Protein AF-A0A1Y1ISQ1-F1 (afdb_monomer)

InterPro domains:
  IPR002893 Zinc finger, MYND-type [PF01753] (73-110)
  IPR002893 Zinc finger, MYND-type [PS50865] (71-110)

Nearest PDB structures (foldseek):
  6paf-assembly1_A  TM=8.736E-01  e=1.515E-01  Homo sapiens
  3n71-assembly1_A  TM=8.409E-01  e=4.696E-01  Mus musculus
  6o9o-assembly1_A  TM=6.214E-01  e=2.075E-01  Homo sapiens
  2dan-assembly1_A  TM=6.230E-01  e=1.614E-01  Homo sapiens

Organism: Klebsormidium nitens (NCBI:txid105231)

Radius of gyration: 19.84 Å; Cα contacts (8 Å, |Δi|>4): 103; chains: 1; bounding box: 36×43×50 Å

Mean predicted aligned error: 16.32 Å

Sequence (120 aa):
MRAHNALSGLKPHKKKINAAPPIYDLGWYYIEARMQGKKAPIGLLRNIKEYKLKHTGDGDVVPVVCSWKLCTEGPETGEKKFGKCALCQIARYCSKEHQKLHWPSHKIHCQASRARTFDS

Solvent-accessible surface area (backbone atoms only — not comparable to full-atom values): 7646 Å² total; per-residue (Å²): 136,72,58,78,61,59,57,66,73,47,55,88,46,40,69,61,44,25,69,34,84,53,27,66,77,44,39,44,59,45,53,52,32,48,60,70,73,42,92,57,68,70,75,72,50,65,62,50,68,77,80,74,69,81,74,71,92,67,68,94,67,78,76,52,53,53,63,35,86,86,62,85,71,71,59,56,47,100,89,51,76,55,49,56,40,88,86,52,63,70,51,31,20,81,43,74,64,50,47,60,74,32,37,84,68,46,56,77,58,40,67,70,56,73,82,72,74,82,94,127

Secondary structure (DSSP, 8-state):
--THHHHHHHGGGHHHHHTSTTSTTTHHHHHHHHHTT----GGGG-----------SSSS-PPP--SSTT-------SSSPPEEPTTTS--EESSHHHHHHHHHHHHHHHGGGTT-S---

pLDDT: mean 75.04, std 18.08, range [40.62, 97.31]

Structure (mmCIF, N/CA/C/O backbone):
data_AF-A0A1Y1ISQ1-F1
#
_entry.id   AF-A0A1Y1ISQ1-F1
#
loop_
_atom_site.group_PDB
_atom_site.id
_atom_site.type_symbol
_atom_site.label_atom_id
_atom_site.label_alt_id
_atom_site.label_comp_id
_atom_site.label_asym_id
_atom_site.label_entity_id
_atom_site.label_seq_id
_atom_site.pdbx_PDB_ins_code
_atom_site.Cartn_x
_atom_site.Cartn_y
_atom_site.Cartn_z
_atom_site.occupancy
_atom_site.B_iso_or_equiv
_atom_site.auth_seq_id
_atom_site.auth_comp_id
_atom_site.auth_asym_id
_atom_site.auth_atom_id
_atom_site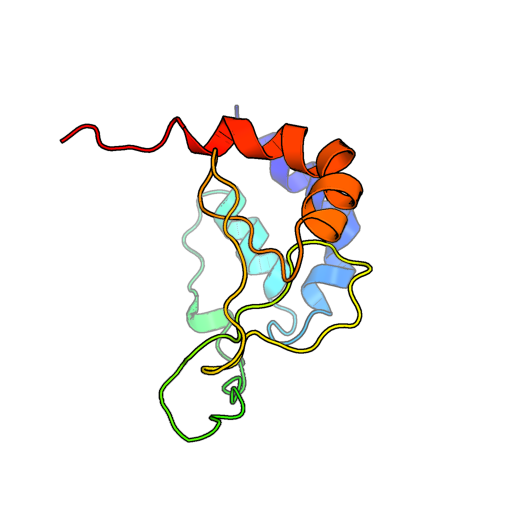.pdbx_PDB_model_num
ATOM 1 N N . MET A 1 1 ? 3.453 -6.158 26.060 1.00 42.50 1 MET A N 1
ATOM 2 C CA . MET A 1 1 ? 3.883 -4.738 26.043 1.00 42.50 1 MET A CA 1
ATOM 3 C C . MET A 1 1 ? 2.710 -3.861 26.460 1.00 42.50 1 MET A C 1
ATOM 5 O O . MET A 1 1 ? 1.634 -4.005 25.898 1.00 42.50 1 MET A O 1
ATOM 9 N N . ARG A 1 2 ? 2.883 -3.040 27.504 1.00 48.56 2 ARG A N 1
ATOM 10 C CA . ARG A 1 2 ? 1.815 -2.251 28.145 1.00 48.56 2 ARG A CA 1
ATOM 11 C C . ARG A 1 2 ? 1.441 -1.036 27.281 1.00 48.56 2 ARG A C 1
ATOM 13 O O . ARG A 1 2 ? 2.322 -0.282 26.878 1.00 48.56 2 ARG A O 1
ATOM 20 N N . ALA A 1 3 ? 0.142 -0.821 27.055 1.00 51.88 3 ALA A N 1
ATOM 21 C CA . ALA A 1 3 ? -0.431 0.282 26.267 1.00 51.88 3 ALA A CA 1
ATOM 22 C C . ALA A 1 3 ? 0.042 1.695 26.684 1.00 51.88 3 ALA A C 1
ATOM 24 O O . ALA A 1 3 ? -0.012 2.631 25.889 1.00 51.88 3 ALA A O 1
ATOM 25 N N . HIS A 1 4 ? 0.587 1.837 27.897 1.00 53.78 4 HIS A N 1
ATOM 26 C CA . HIS A 1 4 ? 1.122 3.087 28.441 1.00 53.78 4 HIS A CA 1
ATOM 27 C C . HIS A 1 4 ? 2.240 3.740 27.606 1.00 53.78 4 HIS A C 1
ATOM 29 O O . HIS A 1 4 ? 2.390 4.958 27.670 1.00 53.78 4 HIS A O 1
ATOM 35 N N . ASN A 1 5 ? 2.976 2.987 26.779 1.00 64.00 5 ASN A N 1
ATOM 36 C CA . ASN A 1 5 ? 4.055 3.558 25.957 1.00 64.00 5 ASN A CA 1
ATOM 37 C C . ASN A 1 5 ? 3.580 4.108 24.602 1.00 64.00 5 ASN A C 1
ATOM 39 O O . ASN A 1 5 ? 4.225 4.991 24.039 1.00 64.00 5 ASN A O 1
ATOM 43 N N . ALA A 1 6 ? 2.448 3.629 24.078 1.00 71.12 6 ALA A N 1
ATOM 44 C CA . ALA A 1 6 ? 1.984 4.007 22.743 1.00 71.12 6 ALA A CA 1
ATOM 45 C C . ALA A 1 6 ? 1.426 5.441 22.701 1.00 71.12 6 ALA A C 1
ATOM 47 O O . ALA A 1 6 ? 1.675 6.176 21.747 1.00 71.12 6 ALA A O 1
ATOM 48 N N . LEU A 1 7 ? 0.722 5.872 23.755 1.00 79.06 7 LEU A N 1
ATOM 49 C CA . LEU A 1 7 ? 0.140 7.217 23.818 1.00 79.06 7 LEU A CA 1
ATOM 50 C C . LEU A 1 7 ? 1.221 8.308 23.835 1.00 79.06 7 LEU A C 1
ATOM 52 O O . LEU A 1 7 ? 1.078 9.334 23.172 1.00 79.06 7 LEU A O 1
ATOM 56 N N . SER A 1 8 ? 2.320 8.070 24.554 1.00 80.56 8 SER A N 1
ATOM 57 C CA . SER A 1 8 ? 3.445 9.006 24.650 1.00 80.56 8 SER A CA 1
ATOM 58 C C . SER A 1 8 ? 4.101 9.272 23.295 1.00 80.56 8 SER A C 1
ATOM 60 O O . SER A 1 8 ? 4.413 10.421 22.998 1.00 80.56 8 SER A O 1
ATOM 62 N N . GLY A 1 9 ? 4.224 8.249 22.440 1.00 82.94 9 GLY A N 1
ATOM 63 C CA . GLY A 1 9 ? 4.753 8.407 21.080 1.00 82.94 9 GLY A CA 1
ATOM 64 C C . GLY A 1 9 ? 3.835 9.199 20.142 1.00 82.94 9 GLY A C 1
ATOM 65 O O . GLY A 1 9 ? 4.307 9.821 19.196 1.00 82.94 9 GLY A O 1
ATOM 66 N N . LEU A 1 10 ? 2.527 9.225 20.412 1.00 82.75 10 LEU A N 1
ATOM 67 C CA . LEU A 1 10 ? 1.541 9.896 19.559 1.00 82.75 10 LEU A CA 1
ATOM 68 C C . LEU A 1 10 ? 1.234 11.336 19.993 1.00 82.75 10 LEU A C 1
ATOM 70 O O . LEU A 1 10 ? 0.786 12.134 19.168 1.00 82.75 10 LEU A O 1
ATOM 74 N N . LYS A 1 11 ? 1.499 11.694 21.258 1.00 85.12 11 LYS A N 1
ATOM 75 C CA . LYS A 1 11 ? 1.233 13.035 21.818 1.00 85.12 11 LYS A CA 1
ATOM 76 C C . LYS A 1 11 ? 1.778 14.192 20.967 1.00 85.12 11 LYS A C 1
ATOM 78 O O . LYS A 1 11 ? 1.019 15.139 20.74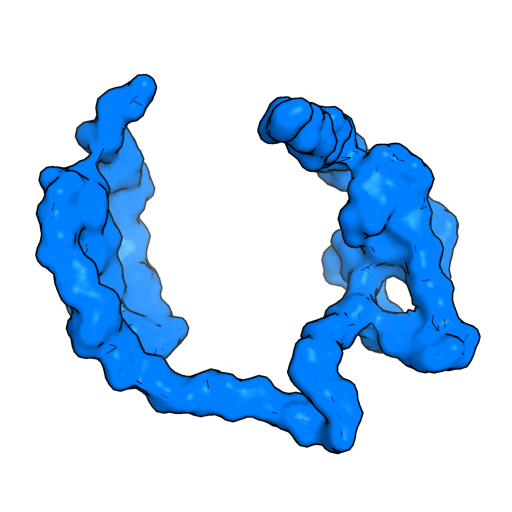4 1.00 85.12 11 LYS A O 1
ATOM 83 N N . PRO A 1 12 ? 3.010 14.138 20.421 1.00 92.06 12 PRO A N 1
ATOM 84 C CA . PRO A 1 12 ? 3.531 15.208 19.565 1.00 92.06 12 PRO A CA 1
ATOM 85 C C . PRO A 1 12 ? 2.700 15.460 18.294 1.00 92.06 12 PRO A C 1
ATOM 87 O O . PRO A 1 12 ? 2.740 16.550 17.726 1.00 92.06 12 PRO A O 1
ATOM 90 N N . HIS A 1 13 ? 1.909 14.479 17.847 1.00 84.19 13 HIS A N 1
ATOM 91 C CA . HIS A 1 13 ? 1.109 14.550 16.623 1.00 84.19 13 HIS A CA 1
ATOM 92 C C . HIS A 1 13 ? -0.345 14.978 16.851 1.00 84.19 13 HIS A C 1
ATOM 94 O O . HIS A 1 13 ? -1.096 15.086 15.880 1.00 84.19 13 HIS A O 1
ATOM 100 N N . LYS A 1 14 ? -0.742 15.292 18.094 1.00 83.19 14 LYS A N 1
ATOM 101 C CA . LYS A 1 14 ? -2.114 15.685 18.465 1.00 83.19 14 LYS A CA 1
ATOM 102 C C . LYS A 1 14 ? -2.727 16.728 17.525 1.00 83.19 14 LYS A C 1
ATOM 104 O O . LYS A 1 14 ? -3.847 16.547 17.060 1.00 83.19 14 LYS A O 1
ATOM 109 N N . LYS A 1 15 ? -1.986 17.797 17.206 1.00 81.38 15 LYS A N 1
ATOM 110 C CA . LYS A 1 15 ? -2.470 18.868 16.315 1.00 81.38 15 LYS A CA 1
ATOM 111 C C . LYS A 1 15 ? -2.781 18.355 14.905 1.00 81.38 15 LYS A C 1
ATOM 113 O O . LYS A 1 15 ? -3.807 18.713 14.349 1.00 81.38 15 LYS A O 1
ATOM 118 N N . LYS A 1 16 ? -1.927 17.486 14.351 1.00 80.44 16 LYS A N 1
ATOM 119 C CA . LYS A 1 16 ? -2.126 16.892 13.017 1.00 80.44 16 LYS A CA 1
ATOM 120 C C . LYS A 1 16 ? -3.307 15.924 13.002 1.00 80.44 16 LYS A C 1
ATOM 122 O O . LYS A 1 16 ? -4.056 15.903 12.039 1.00 80.44 16 LYS A O 1
ATOM 127 N N . ILE A 1 17 ? -3.475 15.159 14.080 1.00 79.38 17 ILE A N 1
ATOM 128 C CA . ILE A 1 17 ? -4.589 14.221 14.258 1.00 79.38 17 ILE A CA 1
ATOM 129 C C . ILE A 1 17 ? -5.925 14.970 14.309 1.00 79.38 17 ILE A C 1
ATOM 131 O O . ILE A 1 17 ? -6.866 14.565 13.641 1.00 79.38 17 ILE A O 1
ATOM 135 N N . ASN A 1 18 ? -6.000 16.070 15.060 1.00 75.44 18 ASN A N 1
ATOM 136 C CA . ASN A 1 18 ? -7.221 16.877 15.151 1.00 75.44 18 ASN A CA 1
ATOM 137 C C . ASN A 1 18 ? -7.519 17.674 13.873 1.00 75.44 18 ASN A C 1
ATOM 139 O O . ASN A 1 18 ? -8.673 17.983 13.606 1.00 75.44 18 ASN A O 1
ATOM 143 N N . ALA A 1 19 ? -6.490 18.008 13.092 1.00 71.75 19 ALA A N 1
ATOM 144 C CA . ALA A 1 19 ? -6.634 18.730 11.831 1.00 71.75 19 ALA A CA 1
ATOM 145 C C . ALA A 1 19 ? -6.952 17.818 10.631 1.00 71.75 19 ALA A C 1
ATOM 147 O O . ALA A 1 19 ? -7.151 18.331 9.532 1.00 71.75 19 ALA A O 1
ATOM 148 N N . ALA A 1 20 ? -6.959 16.490 10.801 1.00 63.75 20 ALA A N 1
ATOM 149 C CA . ALA A 1 20 ? -7.187 15.544 9.715 1.00 63.75 20 ALA A CA 1
ATOM 150 C C . ALA A 1 20 ? -8.692 15.401 9.412 1.00 63.75 20 ALA A C 1
ATOM 152 O O . ALA A 1 20 ? -9.440 14.881 10.245 1.00 63.75 20 ALA A O 1
ATOM 153 N N . PRO A 1 21 ? -9.162 15.775 8.209 1.00 59.81 21 PRO A N 1
ATOM 154 C CA . PRO A 1 21 ? -10.495 15.391 7.766 1.00 59.81 21 PRO A CA 1
ATOM 155 C C . PRO A 1 21 ? -10.580 13.859 7.663 1.00 59.81 21 PRO A C 1
ATOM 157 O O . PRO A 1 21 ? -9.587 13.223 7.298 1.00 59.81 21 PRO A O 1
ATOM 160 N N . PRO A 1 22 ? -11.738 13.234 7.927 1.00 55.78 22 PRO A N 1
ATOM 161 C CA . PRO A 1 22 ? -13.029 13.821 8.309 1.00 55.78 22 PRO A CA 1
ATOM 162 C C . PRO A 1 22 ? -13.249 13.960 9.830 1.00 55.78 22 PRO A C 1
ATOM 164 O O . PRO A 1 22 ? -14.362 14.231 10.279 1.00 55.78 22 PRO A O 1
ATOM 167 N N . ILE A 1 23 ? -12.221 13.723 10.644 1.00 56.50 23 ILE A N 1
ATOM 168 C CA . ILE A 1 23 ? -12.361 13.659 12.097 1.00 56.50 23 ILE A CA 1
ATOM 169 C C . ILE A 1 23 ? -12.064 15.042 12.682 1.00 56.50 23 ILE A C 1
ATOM 171 O O . ILE A 1 23 ? -10.971 15.309 13.174 1.00 56.50 23 ILE A O 1
ATOM 175 N N . TYR A 1 24 ? -13.045 15.938 12.610 1.00 58.62 24 TYR A N 1
ATOM 176 C CA . TYR A 1 24 ? -12.923 17.263 13.215 1.00 58.62 24 TYR A CA 1
ATOM 177 C C . TYR A 1 24 ? -12.838 17.154 14.744 1.00 58.62 24 TYR A C 1
ATOM 179 O O . TYR A 1 24 ? -13.656 16.463 15.352 1.00 58.62 24 TYR A O 1
ATOM 187 N N . ASP A 1 25 ? -11.829 17.813 15.329 1.00 59.75 25 ASP A N 1
ATOM 188 C CA . ASP A 1 25 ? -11.571 18.131 16.751 1.00 59.75 25 ASP A CA 1
ATOM 189 C C . ASP A 1 25 ? -11.589 16.998 17.803 1.00 59.75 25 ASP A C 1
ATOM 191 O O . ASP A 1 25 ? -11.034 17.155 18.895 1.00 59.75 25 ASP A O 1
ATOM 195 N N . LEU A 1 26 ? -12.133 15.822 17.484 1.00 66.25 26 LEU A N 1
ATOM 196 C CA . LEU A 1 26 ? -12.366 14.699 18.401 1.00 66.25 26 LEU A CA 1
ATOM 197 C C . LEU A 1 26 ? -11.454 13.492 18.131 1.00 66.25 26 LEU A C 1
ATOM 199 O O . LEU A 1 26 ? -11.513 12.492 18.851 1.00 66.25 26 LEU A O 1
ATOM 203 N N . GLY A 1 27 ? -10.576 13.578 17.127 1.00 75.69 27 GLY A N 1
ATOM 204 C CA . GLY A 1 27 ? -9.692 12.477 16.733 1.00 75.69 27 GLY A CA 1
ATOM 205 C C . GLY A 1 27 ? -8.709 12.087 17.826 1.00 75.69 27 GLY A C 1
ATOM 206 O O . GLY A 1 27 ? -8.567 10.903 18.142 1.00 75.69 27 GLY A O 1
ATOM 207 N N . TRP A 1 28 ? -8.089 13.075 18.476 1.00 81.75 28 TRP A N 1
ATOM 208 C CA . TRP A 1 28 ? -7.212 12.810 19.612 1.00 81.75 28 TRP A CA 1
ATOM 209 C C . TRP A 1 28 ? -7.968 12.212 20.804 1.00 81.75 28 TRP A C 1
ATOM 211 O O . TRP A 1 28 ? -7.490 11.249 21.399 1.00 81.75 28 TRP A O 1
ATOM 221 N N . TYR A 1 29 ? -9.158 12.736 21.117 1.00 81.75 29 TYR A N 1
ATOM 222 C CA . TYR A 1 29 ? -9.987 12.247 22.223 1.00 81.75 29 TYR A CA 1
ATOM 223 C C . TYR A 1 29 ? -10.336 10.760 22.059 1.00 81.75 29 TYR A C 1
ATOM 225 O O . TYR A 1 29 ? -10.190 9.976 22.998 1.00 81.75 29 TYR A O 1
ATOM 233 N N . TYR A 1 30 ? -10.729 10.352 20.848 1.00 79.56 30 TYR A N 1
ATOM 234 C CA . TYR A 1 30 ? -11.025 8.954 20.540 1.00 79.56 30 TYR A CA 1
ATOM 235 C C . TYR A 1 30 ? -9.803 8.040 20.736 1.00 79.56 30 TYR A C 1
ATOM 237 O O . TYR A 1 30 ? -9.903 7.001 21.397 1.00 79.56 30 TYR A O 1
ATOM 245 N N . ILE A 1 31 ? -8.642 8.430 20.196 1.00 80.38 31 ILE A N 1
ATOM 246 C CA . ILE A 1 31 ? -7.394 7.657 20.313 1.00 80.38 31 ILE A CA 1
ATOM 247 C C . ILE A 1 31 ? -6.971 7.537 21.779 1.00 80.38 31 ILE A C 1
ATOM 249 O O . ILE A 1 31 ? -6.640 6.446 22.243 1.00 80.38 31 ILE A O 1
ATOM 253 N N . GLU A 1 32 ? -7.015 8.640 22.522 1.00 83.69 32 GLU A N 1
ATOM 254 C CA . GLU A 1 32 ? -6.647 8.685 23.934 1.00 83.69 32 GLU A CA 1
ATOM 255 C C . GLU A 1 32 ? -7.545 7.783 24.791 1.00 83.69 32 GLU A C 1
ATOM 257 O O . GLU A 1 32 ? -7.038 6.955 25.551 1.00 83.69 32 GLU A O 1
ATOM 262 N N . ALA A 1 33 ? -8.866 7.862 24.618 1.00 82.44 33 ALA A N 1
ATOM 263 C CA . ALA A 1 33 ? -9.811 7.009 25.330 1.00 82.44 33 ALA A CA 1
ATOM 264 C C . ALA A 1 33 ? -9.588 5.515 25.027 1.00 82.44 33 ALA A C 1
ATOM 266 O O . ALA A 1 33 ? -9.546 4.702 25.953 1.00 82.44 33 ALA A O 1
ATOM 267 N N . ARG A 1 34 ? -9.357 5.146 23.758 1.00 79.88 34 ARG A N 1
ATOM 268 C CA . ARG A 1 34 ? -9.067 3.756 23.357 1.00 79.88 34 ARG A CA 1
ATOM 269 C C . ARG A 1 34 ? -7.762 3.233 23.954 1.00 79.88 34 ARG A C 1
ATOM 271 O O . ARG A 1 34 ? -7.735 2.101 24.434 1.00 79.88 34 ARG A O 1
ATOM 278 N N . MET A 1 35 ? -6.706 4.046 23.970 1.00 81.75 35 MET A N 1
ATOM 279 C CA . MET A 1 35 ? -5.412 3.674 24.563 1.00 81.75 35 MET A CA 1
ATOM 280 C C . MET A 1 35 ? -5.486 3.519 26.089 1.00 81.75 35 MET A C 1
ATOM 282 O O . MET A 1 35 ? -4.708 2.766 26.669 1.00 81.75 35 MET A O 1
ATOM 286 N N . GLN A 1 36 ? -6.446 4.186 26.731 1.00 82.56 36 GLN A N 1
ATOM 287 C CA . GLN A 1 36 ? -6.750 4.046 28.159 1.00 82.56 36 GLN A CA 1
ATOM 288 C C . GLN A 1 36 ? -7.755 2.916 28.455 1.00 82.56 36 GLN A C 1
ATOM 290 O O . GLN A 1 36 ? -8.215 2.791 29.588 1.00 82.56 36 GLN A O 1
ATOM 295 N N . GLY A 1 37 ? -8.137 2.114 27.454 1.00 79.50 37 GLY A N 1
ATOM 296 C CA . GLY A 1 37 ? -9.110 1.029 27.610 1.00 79.50 37 GLY A CA 1
ATOM 297 C C . GLY A 1 37 ? -10.560 1.495 27.793 1.00 79.50 37 GLY A C 1
ATOM 298 O O . GLY A 1 37 ? -11.435 0.680 28.080 1.00 79.50 37 GLY A O 1
ATOM 299 N N . LYS A 1 38 ? -10.846 2.789 27.612 1.00 81.19 38 LYS A N 1
ATOM 300 C CA . LYS A 1 38 ? -12.196 3.350 27.719 1.00 81.19 38 LYS A CA 1
ATOM 301 C C . LYS A 1 38 ? -12.981 3.090 26.431 1.00 81.19 38 LYS A C 1
ATOM 303 O O . LYS A 1 38 ? -12.443 3.118 25.320 1.00 81.19 38 LYS A O 1
ATOM 308 N N . LYS A 1 39 ? -14.289 2.863 26.571 1.00 71.81 39 LYS A N 1
ATOM 309 C CA . LYS A 1 39 ? -15.216 2.789 25.434 1.00 71.81 39 LYS A CA 1
ATOM 310 C C . LYS A 1 39 ? -15.495 4.210 24.937 1.00 71.81 39 LYS A C 1
ATOM 312 O O . LYS A 1 39 ? -16.275 4.928 25.548 1.00 71.81 39 LYS A O 1
ATOM 317 N N . ALA A 1 40 ? -14.853 4.617 23.845 1.00 68.56 40 ALA A N 1
ATOM 318 C CA . ALA A 1 40 ? -15.212 5.841 23.133 1.00 68.56 40 ALA A CA 1
ATOM 319 C C . ALA A 1 40 ? -16.234 5.508 22.035 1.00 68.56 40 ALA A C 1
ATOM 321 O O . ALA A 1 40 ? -15.951 4.635 21.206 1.00 68.56 40 ALA A O 1
ATOM 322 N N . PRO A 1 41 ? -17.412 6.154 22.005 1.00 63.94 41 PRO A N 1
ATOM 323 C CA . PRO A 1 41 ? -18.392 5.897 20.963 1.00 63.94 41 PRO A CA 1
ATOM 324 C C . PRO A 1 41 ? -17.857 6.399 19.617 1.00 63.94 41 PRO A C 1
ATOM 326 O O . PRO A 1 41 ? -17.602 7.588 19.438 1.00 63.94 41 PRO A O 1
ATOM 329 N N . ILE A 1 42 ? -17.744 5.490 18.642 1.00 59.56 42 ILE A N 1
ATOM 330 C CA . ILE A 1 42 ? -17.420 5.796 17.233 1.00 59.56 42 ILE A CA 1
ATOM 331 C C . ILE A 1 42 ? -18.366 6.861 16.650 1.00 59.56 42 ILE A C 1
ATOM 333 O O . ILE A 1 42 ? -17.984 7.606 15.754 1.00 59.56 42 ILE A O 1
ATOM 337 N N . GLY A 1 43 ? -19.575 6.994 17.208 1.00 57.97 43 GLY A N 1
ATOM 338 C CA . GLY A 1 43 ? -20.534 8.042 16.863 1.00 57.97 43 GLY A CA 1
ATOM 339 C C . GLY A 1 43 ? -20.067 9.482 17.123 1.00 57.97 43 GLY A C 1
ATOM 340 O O . GLY A 1 43 ? -20.697 10.390 16.607 1.00 57.97 43 GLY A O 1
ATOM 341 N N . LEU A 1 44 ? -18.970 9.722 17.852 1.00 56.16 44 LEU A N 1
ATOM 342 C CA . LEU A 1 44 ? -18.343 11.053 17.940 1.00 56.16 44 LEU A CA 1
ATOM 343 C C . LEU A 1 44 ? -17.517 11.409 16.690 1.00 56.16 44 LEU A C 1
ATOM 345 O O . LEU A 1 44 ? -17.238 12.577 16.450 1.00 56.16 44 LEU A O 1
ATOM 349 N N . LEU A 1 45 ? -17.155 10.422 15.864 1.00 56.00 45 LEU A N 1
ATOM 350 C CA . LEU A 1 45 ? -16.438 10.616 14.598 1.00 56.00 45 LEU A CA 1
ATOM 351 C C . LEU A 1 45 ? -17.400 10.851 13.413 1.00 56.00 45 LEU A C 1
ATOM 353 O O . LEU A 1 45 ? -16.952 10.984 12.281 1.00 56.00 45 LEU A O 1
ATOM 357 N N . ARG A 1 46 ? -18.724 10.879 13.647 1.00 51.28 46 ARG A N 1
ATOM 358 C CA . ARG A 1 46 ? -19.796 10.796 12.627 1.00 51.28 46 ARG A CA 1
ATOM 359 C C . ARG A 1 46 ? -20.024 12.039 11.755 1.00 51.28 46 ARG A C 1
ATOM 361 O O . ARG A 1 46 ? -21.030 12.083 11.063 1.00 51.28 46 ARG A O 1
ATOM 368 N N . ASN A 1 47 ? -19.101 12.998 11.707 1.00 52.22 47 ASN A N 1
ATOM 369 C CA . ASN A 1 47 ? -19.070 13.993 10.622 1.00 52.22 47 ASN A CA 1
ATOM 370 C C . ASN A 1 47 ? -18.097 13.590 9.501 1.00 52.22 47 ASN A C 1
ATOM 372 O O . ASN A 1 47 ? -17.523 14.429 8.809 1.00 52.22 47 ASN A O 1
ATOM 376 N N . ILE A 1 48 ? -17.971 12.283 9.262 1.00 52.69 48 ILE A N 1
ATOM 377 C CA . ILE A 1 48 ? -17.617 11.776 7.940 1.00 52.69 48 ILE A CA 1
ATOM 378 C C . ILE A 1 48 ? -18.785 12.136 7.027 1.00 52.69 48 ILE A C 1
ATOM 380 O O . ILE A 1 48 ? -19.730 11.363 6.903 1.00 52.69 48 ILE A O 1
ATOM 384 N N . LYS A 1 49 ? -18.741 13.325 6.401 1.00 47.91 49 LYS A N 1
ATOM 385 C CA . LYS A 1 49 ? -19.430 13.512 5.118 1.00 47.91 49 LYS A CA 1
ATOM 386 C C . LYS A 1 49 ? -19.078 12.279 4.307 1.00 47.91 49 LYS A C 1
ATOM 388 O O . LYS A 1 49 ? -17.885 12.031 4.127 1.00 47.91 49 LYS A O 1
ATOM 393 N N . GLU A 1 50 ? -20.097 11.500 3.948 1.00 47.75 50 GLU A N 1
ATOM 394 C CA . GLU A 1 50 ? -19.992 1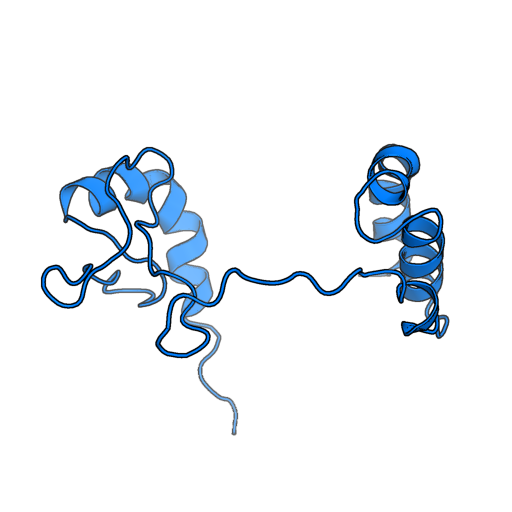0.310 3.113 1.00 47.75 50 GLU A CA 1
ATOM 395 C C . GLU A 1 50 ? -18.856 10.525 2.125 1.00 47.75 50 GLU A C 1
ATOM 397 O O . GLU A 1 50 ? -18.922 11.414 1.270 1.00 47.75 50 GLU A O 1
ATOM 402 N N . TYR A 1 51 ? -17.758 9.795 2.311 1.00 47.97 51 TYR A N 1
ATOM 403 C CA . TYR A 1 51 ? -16.710 9.778 1.316 1.00 47.97 51 TYR A CA 1
ATOM 404 C C . TYR A 1 51 ? -17.349 9.119 0.099 1.00 47.97 51 TYR A C 1
ATOM 406 O O . TYR A 1 51 ? -17.399 7.896 0.006 1.00 47.97 51 TYR A O 1
ATOM 414 N N . LYS A 1 52 ? -17.932 9.934 -0.787 1.00 43.06 52 LYS A N 1
ATOM 415 C CA . LYS A 1 52 ? -18.415 9.488 -2.085 1.00 43.06 52 LYS A CA 1
ATOM 416 C C . LYS A 1 52 ? -17.172 9.112 -2.877 1.00 43.06 52 LYS A C 1
ATOM 418 O O . LYS A 1 52 ? -16.590 9.945 -3.574 1.00 43.06 52 LYS A O 1
ATOM 423 N N . LEU A 1 53 ? -16.742 7.860 -2.717 1.00 46.59 53 LEU A N 1
ATOM 424 C CA . LEU A 1 53 ? -15.974 7.162 -3.737 1.00 46.59 53 LEU A CA 1
ATOM 425 C C . LEU A 1 53 ? -16.704 7.444 -5.047 1.00 46.59 53 LEU A C 1
ATOM 427 O O . LEU A 1 53 ? -17.909 7.227 -5.149 1.00 46.59 53 LEU A O 1
ATOM 431 N N . LYS A 1 54 ? -16.014 8.045 -6.016 1.00 44.06 54 LYS A N 1
ATOM 432 C CA . LYS A 1 54 ? -16.593 8.242 -7.341 1.00 44.06 54 LYS A CA 1
ATOM 433 C C . LYS A 1 54 ? -16.823 6.843 -7.911 1.00 44.06 54 LYS A C 1
ATOM 435 O O . LYS A 1 54 ? -15.877 6.221 -8.378 1.00 44.06 54 LYS A O 1
ATOM 440 N N . HIS A 1 55 ? -18.050 6.343 -7.784 1.00 44.81 55 HIS A N 1
ATOM 441 C CA . HIS A 1 55 ? -18.468 5.054 -8.314 1.00 44.81 55 HIS A CA 1
ATOM 442 C C . HIS A 1 55 ? -18.367 5.131 -9.836 1.00 44.81 55 HIS A C 1
ATOM 444 O O . HIS A 1 55 ? -19.190 5.764 -10.497 1.00 44.81 55 HIS A O 1
ATOM 450 N N . THR A 1 56 ? -17.327 4.535 -10.405 1.00 48.47 56 THR A N 1
ATOM 451 C CA . THR A 1 56 ? -17.254 4.297 -11.842 1.00 48.47 56 THR A CA 1
ATOM 452 C C . THR A 1 56 ? -18.032 3.022 -12.134 1.00 48.47 56 THR A C 1
ATOM 454 O O . THR A 1 56 ? -17.427 1.965 -12.180 1.00 48.47 56 THR A O 1
ATOM 457 N N . GLY A 1 57 ? -19.358 3.132 -12.258 1.00 46.47 57 GLY A N 1
ATOM 458 C CA . GLY A 1 57 ? -20.251 2.254 -13.039 1.00 46.47 57 GLY A CA 1
ATOM 459 C C . GLY A 1 57 ? -20.379 0.756 -12.715 1.00 46.47 57 GLY A C 1
ATOM 460 O O . GLY A 1 57 ? -21.470 0.233 -12.882 1.00 46.47 57 GLY A O 1
ATOM 461 N N . ASP A 1 58 ? -19.346 0.076 -12.222 1.00 50.75 58 ASP A N 1
ATOM 462 C CA . ASP A 1 58 ? -19.270 -1.382 -12.096 1.00 50.75 58 ASP A CA 1
ATOM 463 C C . ASP A 1 58 ? -18.686 -1.772 -10.734 1.00 50.75 58 ASP A C 1
ATOM 465 O O . ASP A 1 58 ? -17.515 -2.124 -10.600 1.00 50.75 58 ASP A O 1
ATOM 469 N N . GLY A 1 59 ? -19.522 -1.695 -9.698 1.00 50.06 59 GLY A N 1
ATOM 470 C CA . GLY A 1 59 ? -19.188 -2.157 -8.350 1.00 50.06 59 GLY A CA 1
ATOM 471 C C . GLY A 1 59 ? -18.058 -1.380 -7.665 1.00 50.06 59 GLY A C 1
ATOM 472 O O . GLY A 1 59 ? -17.307 -0.612 -8.261 1.00 50.06 59 GLY A O 1
ATOM 473 N N . ASP A 1 60 ? -17.934 -1.564 -6.357 1.00 50.53 60 ASP A N 1
ATOM 474 C CA . ASP A 1 60 ? -16.909 -0.920 -5.532 1.00 50.53 60 ASP A CA 1
ATOM 475 C C . ASP A 1 60 ? -15.517 -1.541 -5.757 1.00 50.53 60 ASP A C 1
ATOM 477 O O . ASP A 1 60 ? -14.896 -2.093 -4.844 1.00 50.53 60 ASP A O 1
ATOM 481 N N . VAL A 1 61 ? -15.007 -1.502 -6.988 1.00 63.47 61 VAL A N 1
ATOM 482 C CA . VAL A 1 61 ? -13.693 -2.054 -7.317 1.00 63.47 61 VAL A CA 1
ATOM 483 C C . VAL A 1 61 ? -12.640 -0.988 -7.046 1.00 63.47 61 VAL A C 1
ATOM 485 O O . VAL A 1 61 ? -12.420 -0.071 -7.835 1.00 63.47 61 VAL A O 1
ATOM 488 N N . VAL A 1 62 ? -11.959 -1.109 -5.904 1.00 72.88 62 VAL A N 1
ATOM 489 C CA . VAL A 1 62 ? -10.724 -0.356 -5.661 1.00 72.88 62 VAL A CA 1
ATOM 490 C C . VAL A 1 62 ? -9.749 -0.686 -6.800 1.00 72.88 62 VAL A C 1
ATOM 492 O O . VAL A 1 62 ? -9.439 -1.867 -6.994 1.00 72.88 62 VAL A O 1
ATOM 495 N N . PRO A 1 63 ? -9.262 0.312 -7.561 1.00 83.00 63 PRO A N 1
ATOM 496 C CA . PRO A 1 63 ? -8.433 0.053 -8.727 1.00 83.00 63 PRO A CA 1
ATOM 497 C C . PRO A 1 63 ? -7.136 -0.639 -8.312 1.00 83.00 63 PRO A C 1
ATOM 499 O O . PRO A 1 63 ? -6.437 -0.203 -7.392 1.00 83.00 63 PRO A O 1
ATOM 502 N N . VAL A 1 64 ? -6.796 -1.724 -9.005 1.00 89.31 64 VAL A N 1
ATOM 503 C CA . VAL A 1 64 ? -5.536 -2.428 -8.771 1.00 89.31 64 VAL A CA 1
ATOM 504 C C . VAL A 1 64 ? -4.413 -1.634 -9.430 1.00 89.31 64 VAL A C 1
ATOM 506 O O . VAL A 1 64 ? -4.428 -1.416 -10.633 1.00 89.31 64 VAL A O 1
ATOM 509 N N . VAL A 1 65 ? -3.428 -1.190 -8.649 1.00 93.69 65 VAL A N 1
ATOM 510 C CA . VAL A 1 65 ? -2.289 -0.391 -9.134 1.00 93.69 65 VAL A CA 1
ATOM 511 C C . VAL A 1 65 ? -0.959 -1.114 -8.922 1.00 93.69 65 VAL A C 1
ATOM 513 O O . VAL A 1 65 ? -0.858 -2.066 -8.141 1.00 93.69 65 VAL A O 1
ATOM 516 N N . CYS A 1 66 ? 0.087 -0.662 -9.619 1.00 95.44 66 CYS A N 1
ATOM 517 C CA . CYS A 1 66 ? 1.434 -1.183 -9.428 1.00 95.44 66 CYS A CA 1
ATOM 518 C C . CYS A 1 66 ? 1.925 -0.869 -8.006 1.00 95.44 66 CYS A C 1
ATOM 520 O O . CYS A 1 66 ? 1.795 0.247 -7.509 1.00 95.44 66 CYS A O 1
ATOM 522 N N . SER A 1 67 ? 2.527 -1.854 -7.343 1.00 95.25 67 SER A N 1
ATOM 523 C CA . SER A 1 67 ? 3.028 -1.730 -5.970 1.00 95.25 67 SER A CA 1
ATOM 524 C C . SER A 1 67 ? 4.318 -0.913 -5.868 1.00 95.25 67 SER A C 1
ATOM 526 O O . SER A 1 67 ? 4.712 -0.527 -4.768 1.00 95.25 67 SER A O 1
ATOM 528 N N . TRP A 1 68 ? 4.994 -0.651 -6.989 1.00 96.25 68 TRP A N 1
ATOM 529 C CA . TRP A 1 68 ? 6.162 0.219 -7.009 1.00 96.25 68 TRP A CA 1
ATOM 530 C C . TRP A 1 68 ? 5.733 1.687 -7.090 1.00 96.25 68 TRP A C 1
ATOM 532 O O . TRP A 1 68 ? 5.143 2.111 -8.076 1.00 96.25 68 TRP A O 1
ATOM 542 N N . LYS A 1 69 ? 6.065 2.476 -6.062 1.00 92.00 69 LYS A N 1
ATOM 543 C CA . LYS A 1 69 ? 5.589 3.866 -5.905 1.00 92.00 69 LYS A CA 1
ATOM 544 C C . LYS A 1 69 ? 6.025 4.839 -7.004 1.00 92.00 69 LYS A C 1
ATOM 546 O O . LYS A 1 69 ? 5.416 5.890 -7.132 1.00 92.00 69 LYS A O 1
ATOM 551 N N . LEU A 1 70 ? 7.091 4.521 -7.738 1.00 93.88 70 LEU A N 1
ATOM 552 C CA . LEU A 1 70 ? 7.597 5.351 -8.838 1.00 93.88 70 LEU A CA 1
ATOM 553 C C . LEU A 1 70 ? 7.023 4.934 -10.200 1.00 93.88 70 LEU A C 1
ATOM 555 O O . LEU A 1 70 ? 7.440 5.448 -11.231 1.00 93.88 70 LEU A O 1
ATOM 559 N N . CYS A 1 71 ? 6.080 3.992 -10.214 1.00 93.94 71 CYS A N 1
ATOM 560 C CA . CYS A 1 71 ? 5.374 3.607 -11.421 1.00 93.94 71 CYS A CA 1
ATOM 561 C C . CYS A 1 71 ? 4.396 4.711 -11.844 1.00 93.94 71 CYS A C 1
ATOM 563 O O . CYS A 1 71 ? 3.588 5.169 -11.039 1.00 93.94 71 CYS A O 1
ATOM 565 N N . THR A 1 72 ? 4.458 5.097 -13.116 1.00 94.12 72 THR A N 1
ATOM 566 C CA . THR A 1 72 ? 3.550 6.067 -13.747 1.00 94.12 72 THR A CA 1
ATOM 567 C C . THR A 1 72 ? 2.441 5.405 -14.568 1.00 94.12 72 THR A C 1
ATOM 569 O O . THR A 1 72 ? 1.625 6.101 -15.165 1.00 94.12 72 THR A O 1
ATOM 572 N N . GLU A 1 73 ? 2.401 4.069 -14.613 1.00 89.94 73 GLU A N 1
ATOM 573 C CA . GLU A 1 73 ? 1.342 3.328 -15.300 1.00 89.94 73 GLU A CA 1
ATOM 574 C C . GLU A 1 73 ? 0.010 3.502 -14.565 1.00 89.94 73 GLU A C 1
ATOM 576 O O . GLU A 1 73 ? -0.043 3.547 -13.332 1.00 89.94 73 GLU A O 1
ATOM 581 N N . GLY A 1 74 ? -1.073 3.565 -15.340 1.00 87.50 74 GLY A N 1
ATOM 582 C CA . GLY A 1 74 ? -2.433 3.588 -14.815 1.00 87.50 74 GLY A CA 1
ATOM 583 C C . GLY A 1 74 ? -2.825 2.289 -14.094 1.00 87.50 74 GLY A C 1
ATOM 584 O O . GLY A 1 74 ? -2.026 1.356 -13.983 1.00 87.50 74 GLY A O 1
ATOM 585 N N . PRO A 1 75 ? -4.061 2.214 -13.581 1.00 89.69 75 PRO A N 1
ATOM 586 C CA . PRO A 1 75 ? -4.573 1.002 -12.952 1.00 89.69 75 PRO A CA 1
ATOM 587 C C . PRO A 1 75 ? -4.690 -0.170 -13.940 1.00 89.69 75 PRO A C 1
ATOM 589 O O . PRO A 1 75 ? -4.781 0.020 -15.152 1.00 89.69 75 PRO A O 1
ATOM 592 N N . GLU A 1 76 ? -4.692 -1.389 -13.399 1.00 85.94 76 GLU A N 1
ATOM 593 C CA . GLU A 1 76 ? -4.950 -2.636 -14.122 1.00 85.94 76 GLU A CA 1
ATOM 594 C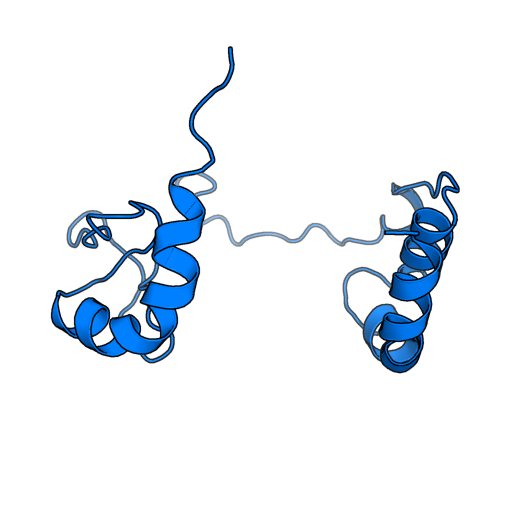 C . GLU A 1 76 ? -6.296 -2.535 -14.855 1.00 85.94 76 GLU A C 1
ATOM 596 O O . GLU A 1 76 ? -7.315 -2.198 -14.250 1.00 85.94 76 GLU A O 1
ATOM 601 N N . THR A 1 77 ? -6.303 -2.834 -16.154 1.00 83.94 77 THR A N 1
ATOM 602 C CA . THR A 1 77 ? -7.523 -2.898 -16.970 1.00 83.94 77 THR A CA 1
ATOM 603 C C . THR A 1 77 ? -7.860 -4.354 -17.278 1.00 83.94 77 THR A C 1
ATOM 605 O O . THR A 1 77 ? -7.025 -5.246 -17.109 1.00 83.94 77 THR A O 1
ATOM 608 N N . GLY A 1 78 ? -9.074 -4.621 -17.773 1.00 78.88 78 GLY A N 1
ATOM 609 C CA . GLY A 1 78 ? -9.453 -5.968 -18.222 1.00 78.88 78 GLY A CA 1
ATOM 610 C C . GLY A 1 78 ? -8.505 -6.550 -19.283 1.00 78.88 78 GLY A C 1
ATOM 611 O O . GLY A 1 78 ? -8.318 -7.764 -19.340 1.00 78.88 78 GLY A O 1
ATOM 612 N N . GLU A 1 79 ? -7.857 -5.682 -20.062 1.00 78.19 79 GLU A N 1
ATOM 613 C CA . GLU A 1 79 ? -6.926 -6.033 -21.138 1.00 78.19 79 GLU A CA 1
ATOM 614 C C . GLU A 1 79 ? -5.488 -6.258 -20.641 1.00 78.19 79 GLU A C 1
ATOM 616 O O . GLU A 1 79 ? -4.777 -7.117 -21.164 1.00 78.19 79 GLU A O 1
ATOM 621 N N . LYS A 1 80 ? -5.045 -5.523 -19.610 1.00 79.50 80 LYS A N 1
ATOM 622 C CA . LYS A 1 80 ? -3.668 -5.576 -19.093 1.00 79.50 80 LYS A CA 1
ATOM 623 C C . LYS A 1 80 ? -3.664 -5.964 -17.619 1.00 79.50 80 LYS A C 1
ATOM 625 O O . LYS A 1 80 ? -3.737 -5.100 -16.749 1.00 79.50 80 LYS A O 1
ATOM 630 N N . LYS A 1 81 ? -3.508 -7.265 -17.348 1.00 89.25 81 LYS A N 1
ATOM 631 C CA . LYS A 1 81 ? -3.438 -7.814 -15.983 1.00 89.25 81 LYS A CA 1
ATOM 632 C C . LYS A 1 81 ? -2.052 -7.678 -15.364 1.00 89.25 81 LYS A C 1
ATOM 634 O O . LYS A 1 81 ? -1.043 -7.969 -16.008 1.00 89.25 81 LYS A O 1
ATOM 639 N N . PHE A 1 82 ? -1.986 -7.294 -14.092 1.00 94.69 82 PHE A N 1
ATOM 640 C CA . PHE A 1 82 ? -0.718 -7.145 -13.384 1.00 94.69 82 PHE A CA 1
ATOM 641 C C . PHE A 1 82 ? -0.258 -8.477 -12.802 1.00 94.69 82 PHE A C 1
ATOM 643 O O . PHE A 1 82 ? -1.024 -9.228 -12.189 1.00 94.69 82 PHE A O 1
ATOM 650 N N . GLY A 1 83 ? 1.039 -8.744 -12.938 1.00 94.19 83 GLY A N 1
ATOM 651 C CA . GLY A 1 83 ? 1.682 -9.899 -12.332 1.00 94.19 83 GLY A CA 1
ATOM 652 C C . GLY A 1 83 ? 1.663 -9.797 -10.809 1.00 94.19 83 GLY A C 1
ATOM 653 O O . GLY A 1 83 ? 1.898 -8.730 -10.237 1.00 94.19 83 GLY A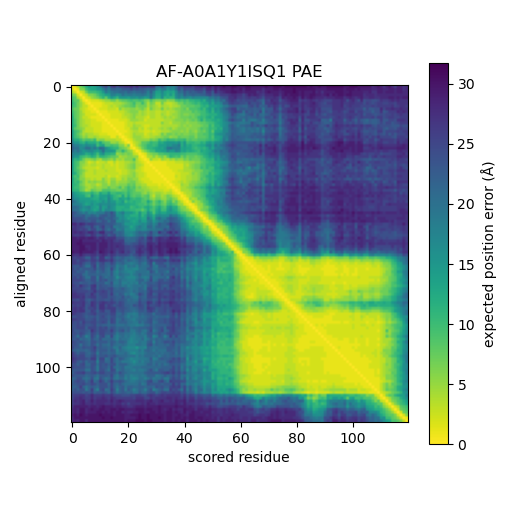 O 1
ATOM 654 N N . LYS A 1 84 ? 1.400 -10.917 -10.136 1.00 94.69 84 LYS A N 1
ATOM 655 C CA . LYS A 1 84 ? 1.492 -11.011 -8.675 1.00 94.69 84 LYS A CA 1
ATOM 656 C C . LYS A 1 84 ? 2.894 -11.444 -8.270 1.00 94.69 84 LYS A C 1
ATOM 658 O O . LYS A 1 84 ? 3.524 -12.255 -8.948 1.00 94.69 84 LYS A O 1
ATOM 663 N N . CYS A 1 85 ? 3.371 -10.957 -7.130 1.00 94.75 85 CYS A N 1
ATOM 664 C CA . CYS A 1 85 ? 4.559 -11.531 -6.509 1.00 94.75 85 CYS A CA 1
ATOM 665 C C . CYS A 1 85 ? 4.319 -13.020 -6.215 1.00 94.75 85 CYS A C 1
ATOM 667 O O . CYS A 1 85 ? 3.425 -13.346 -5.438 1.00 94.75 85 CYS A O 1
ATOM 669 N N . ALA A 1 86 ? 5.152 -13.902 -6.771 1.00 90.19 86 ALA A N 1
ATOM 670 C CA . ALA A 1 86 ? 5.021 -15.349 -6.591 1.00 90.19 86 ALA A CA 1
ATOM 671 C C . ALA A 1 86 ? 5.045 -15.788 -5.112 1.00 90.19 86 ALA A C 1
ATOM 673 O O . ALA A 1 86 ? 4.384 -16.755 -4.748 1.00 90.19 86 ALA A O 1
ATOM 674 N N . LEU A 1 87 ? 5.774 -15.057 -4.262 1.00 89.06 87 LEU A N 1
ATOM 675 C CA . LEU A 1 87 ? 5.985 -15.411 -2.858 1.00 89.06 87 LEU A CA 1
ATOM 676 C C . LEU A 1 87 ? 4.824 -14.994 -1.948 1.00 89.06 87 LEU A C 1
ATOM 678 O O . LEU A 1 87 ? 4.345 -15.806 -1.167 1.00 89.06 87 LEU A O 1
ATOM 682 N N . CYS A 1 88 ? 4.386 -13.733 -2.024 1.00 92.25 88 CYS A N 1
ATOM 683 C CA . CYS A 1 88 ? 3.360 -13.207 -1.117 1.00 92.25 88 CYS A CA 1
ATOM 684 C C . CYS A 1 88 ? 1.963 -13.128 -1.736 1.00 92.25 88 CYS A C 1
ATOM 686 O O . CYS A 1 88 ? 1.001 -12.950 -1.002 1.00 92.25 88 CYS A O 1
ATOM 688 N N . GLN A 1 89 ? 1.840 -13.169 -3.068 1.00 90.50 89 GLN A N 1
ATOM 689 C CA . GLN A 1 89 ? 0.592 -12.979 -3.829 1.00 90.50 89 GLN A CA 1
ATOM 690 C C . GLN A 1 89 ? -0.157 -11.650 -3.581 1.00 90.50 89 GLN A C 1
ATOM 692 O O . GLN A 1 89 ? -1.190 -11.399 -4.202 1.00 90.50 89 GLN A O 1
ATOM 697 N N . ILE A 1 90 ? 0.383 -10.775 -2.725 1.00 91.25 90 ILE A N 1
ATOM 698 C CA . ILE A 1 90 ? -0.204 -9.487 -2.341 1.00 91.25 90 ILE A CA 1
ATOM 699 C C . ILE A 1 90 ? 0.236 -8.383 -3.305 1.00 91.25 90 ILE A C 1
ATOM 701 O O . ILE A 1 90 ? -0.599 -7.686 -3.873 1.00 91.25 90 ILE A O 1
ATOM 705 N N . ALA A 1 91 ? 1.547 -8.218 -3.504 1.00 93.88 91 ALA A N 1
ATOM 706 C CA . ALA A 1 91 ? 2.069 -7.151 -4.353 1.00 93.88 91 ALA A CA 1
ATOM 707 C C . ALA A 1 91 ? 1.779 -7.421 -5.840 1.00 93.88 91 ALA A C 1
ATOM 709 O O . ALA A 1 91 ? 1.976 -8.541 -6.324 1.00 93.88 91 ALA A O 1
ATOM 710 N N . ARG A 1 92 ? 1.344 -6.378 -6.552 1.00 95.88 92 ARG A N 1
ATOM 711 C CA . ARG A 1 92 ? 0.998 -6.371 -7.982 1.00 95.88 92 ARG A CA 1
ATOM 712 C C . ARG A 1 92 ? 1.977 -5.511 -8.771 1.00 95.88 92 ARG A C 1
ATOM 714 O O . ARG A 1 92 ? 2.330 -4.427 -8.318 1.00 95.88 92 ARG A O 1
ATOM 721 N N . TYR A 1 93 ? 2.391 -5.961 -9.950 1.00 96.38 93 TYR A N 1
ATOM 722 C CA . TYR A 1 93 ? 3.328 -5.240 -10.809 1.00 96.38 93 TYR A CA 1
ATOM 723 C C . TYR A 1 93 ? 2.872 -5.295 -12.261 1.00 96.38 93 TYR A C 1
ATOM 725 O O . TYR A 1 93 ? 2.573 -6.367 -12.782 1.00 96.38 93 TYR A O 1
ATOM 733 N N . CYS A 1 94 ? 2.873 -4.150 -12.935 1.00 95.94 94 CYS A N 1
ATOM 734 C CA . CYS A 1 94 ? 2.575 -4.095 -14.365 1.00 95.94 94 CYS A CA 1
ATOM 735 C C . CYS A 1 94 ? 3.684 -4.722 -15.233 1.00 95.94 94 CYS A C 1
ATOM 737 O O . CYS A 1 94 ? 3.451 -4.981 -16.409 1.00 95.94 94 CYS A O 1
ATOM 739 N N . SER A 1 95 ? 4.877 -4.971 -14.672 1.00 95.56 95 SER A N 1
ATOM 740 C CA . SER A 1 95 ? 6.010 -5.591 -15.363 1.00 95.56 95 SER A CA 1
ATOM 741 C C . SER A 1 95 ? 6.988 -6.275 -14.394 1.00 95.56 95 SER A C 1
ATOM 743 O O . SER A 1 95 ? 6.989 -6.010 -13.184 1.00 95.56 95 SER A O 1
ATOM 745 N N . LYS A 1 96 ? 7.853 -7.157 -14.918 1.00 95.44 96 LYS A N 1
ATOM 746 C CA . LYS A 1 96 ? 8.905 -7.817 -14.118 1.00 95.44 96 LYS A CA 1
ATOM 747 C C . LYS A 1 96 ? 9.986 -6.822 -13.687 1.00 95.44 96 LYS A C 1
ATOM 749 O O . LYS A 1 96 ? 10.628 -7.006 -12.655 1.00 95.44 96 LYS A O 1
ATOM 754 N N . GLU A 1 97 ? 10.166 -5.754 -14.448 1.00 96.94 97 GLU A N 1
ATOM 755 C CA . GLU A 1 97 ? 11.117 -4.675 -14.203 1.00 96.94 97 GLU A CA 1
ATOM 756 C C . GLU A 1 97 ? 10.722 -3.909 -12.938 1.00 96.94 97 GLU A C 1
ATOM 758 O O . GLU A 1 97 ? 11.547 -3.737 -12.041 1.00 96.94 97 GLU A O 1
ATOM 763 N N . HIS A 1 98 ? 9.441 -3.553 -12.792 1.00 97.31 98 HIS A N 1
ATOM 764 C CA . HIS A 1 98 ? 8.947 -2.890 -11.580 1.00 97.31 98 HIS A CA 1
ATOM 765 C C . HIS A 1 98 ? 9.036 -3.787 -10.347 1.00 97.31 98 HIS A C 1
ATOM 767 O O . HIS A 1 98 ? 9.334 -3.301 -9.256 1.00 97.31 98 HIS A O 1
ATOM 773 N N . GLN A 1 99 ? 8.860 -5.102 -10.505 1.00 96.50 99 GLN A N 1
ATOM 774 C CA . GLN A 1 99 ? 9.111 -6.040 -9.414 1.00 96.50 99 GLN A CA 1
ATOM 775 C C .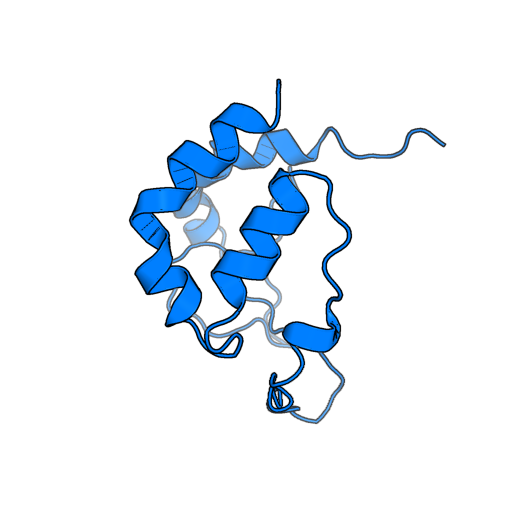 GLN A 1 99 ? 10.585 -6.023 -8.982 1.00 96.50 99 GLN A C 1
ATOM 777 O O . GLN A 1 99 ? 10.859 -5.997 -7.782 1.00 96.50 99 GLN A O 1
ATOM 782 N N . LYS A 1 100 ? 11.535 -6.012 -9.928 1.00 96.38 100 LYS A N 1
ATOM 783 C CA . LYS A 1 100 ? 12.979 -5.952 -9.632 1.00 96.38 100 LYS A CA 1
ATOM 784 C C . LYS A 1 100 ? 13.370 -4.633 -8.965 1.00 96.38 100 LYS A C 1
ATOM 786 O O . LYS A 1 100 ? 14.069 -4.661 -7.956 1.00 96.38 100 LYS A O 1
ATOM 791 N N . LEU A 1 101 ? 12.879 -3.502 -9.474 1.00 96.88 101 LEU A N 1
ATOM 792 C CA . LEU A 1 101 ? 13.141 -2.174 -8.904 1.00 96.88 101 LEU A CA 1
ATOM 793 C C . LEU A 1 101 ? 12.548 -2.023 -7.499 1.00 96.88 101 LEU A C 1
ATOM 795 O O . LEU A 1 101 ? 13.154 -1.399 -6.630 1.00 96.88 101 LEU A O 1
ATOM 799 N N . HIS A 1 102 ? 11.389 -2.634 -7.247 1.00 96.75 102 HIS A N 1
ATOM 800 C CA . HIS A 1 102 ? 10.761 -2.627 -5.929 1.00 96.75 102 HIS A CA 1
ATOM 801 C C . HIS A 1 102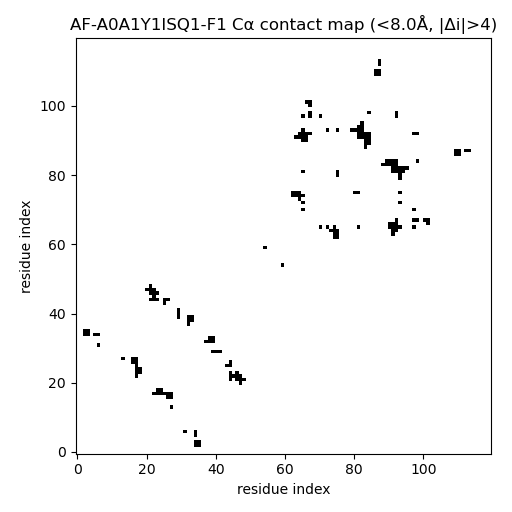 ? 11.335 -3.681 -4.967 1.00 96.75 102 HIS A C 1
ATOM 803 O O . HIS A 1 102 ? 11.146 -3.569 -3.757 1.00 96.75 102 HIS A O 1
ATOM 809 N N . TRP A 1 103 ? 12.044 -4.703 -5.459 1.00 95.12 103 TRP A N 1
ATOM 810 C CA . TRP A 1 103 ? 12.523 -5.824 -4.643 1.00 95.12 103 TRP A CA 1
ATOM 811 C C . TRP A 1 103 ? 13.326 -5.423 -3.392 1.00 95.12 103 TRP A C 1
ATOM 813 O O . TRP A 1 103 ? 13.049 -5.994 -2.330 1.00 95.12 103 TRP A O 1
ATOM 823 N N . PRO A 1 104 ? 14.267 -4.453 -3.443 1.00 94.56 104 PRO A N 1
ATOM 824 C CA . PRO A 1 104 ? 15.076 -4.085 -2.282 1.00 94.56 104 PRO A CA 1
ATOM 825 C C . PRO A 1 104 ? 14.256 -3.675 -1.054 1.00 94.56 104 PRO A C 1
ATOM 827 O O . PRO A 1 104 ? 14.615 -4.061 0.057 1.00 94.56 104 PRO A O 1
ATOM 830 N N . SER A 1 105 ? 13.147 -2.955 -1.246 1.00 93.50 105 SER A N 1
ATOM 831 C CA . SER A 1 105 ? 12.230 -2.571 -0.166 1.00 93.50 105 SER A CA 1
ATOM 832 C C . SER A 1 105 ? 11.132 -3.612 0.061 1.00 93.50 105 SER A C 1
ATOM 834 O O . SER A 1 105 ? 10.769 -3.891 1.203 1.00 93.50 105 SER A O 1
ATOM 836 N N . HIS A 1 106 ? 10.624 -4.239 -1.003 1.00 94.31 106 HIS A N 1
ATOM 837 C CA . HIS A 1 106 ? 9.551 -5.227 -0.912 1.00 94.31 106 HIS A CA 1
ATOM 838 C C . HIS A 1 106 ? 9.943 -6.463 -0.095 1.00 94.31 106 HIS A C 1
ATOM 840 O O . HIS A 1 106 ? 9.129 -6.959 0.689 1.00 94.31 106 HIS A O 1
ATOM 846 N N . LYS A 1 107 ? 11.177 -6.963 -0.247 1.00 93.12 107 LYS A N 1
ATOM 847 C CA . LYS A 1 107 ? 11.634 -8.211 0.391 1.00 93.12 107 LYS A CA 1
ATOM 848 C C . LYS A 1 107 ? 11.477 -8.214 1.915 1.00 93.12 107 LYS A C 1
ATOM 850 O O . LYS A 1 107 ? 11.177 -9.259 2.482 1.00 93.12 107 LYS A O 1
ATOM 855 N N . ILE A 1 108 ? 11.594 -7.041 2.546 1.00 90.75 108 ILE A N 1
ATOM 856 C CA . ILE A 1 108 ? 11.458 -6.841 3.998 1.00 90.75 108 ILE A CA 1
ATOM 857 C C . ILE A 1 108 ? 10.057 -7.252 4.475 1.00 90.75 108 ILE A C 1
ATOM 859 O O . ILE A 1 108 ? 9.901 -7.832 5.545 1.00 90.75 108 ILE A O 1
ATOM 863 N N . HIS A 1 109 ? 9.031 -6.991 3.663 1.00 85.00 109 HIS A N 1
ATOM 864 C CA . HIS A 1 109 ? 7.632 -7.253 4.006 1.00 85.00 109 HIS A CA 1
ATOM 865 C C . HIS A 1 109 ? 7.046 -8.474 3.284 1.00 85.00 109 HIS A C 1
ATOM 867 O O . HIS A 1 109 ? 6.000 -8.980 3.682 1.00 85.00 109 HIS A O 1
ATOM 873 N N . CYS A 1 110 ? 7.718 -8.977 2.245 1.00 89.31 110 CYS A N 1
ATOM 874 C CA . CYS A 1 110 ? 7.263 -10.116 1.450 1.00 89.31 110 CYS A CA 1
ATOM 875 C C . CYS A 1 110 ? 7.118 -11.395 2.299 1.00 89.31 110 CYS A C 1
ATOM 877 O O . CYS A 1 110 ? 6.087 -12.065 2.247 1.00 89.31 110 CYS A O 1
ATOM 879 N N . GLN A 1 111 ? 8.104 -11.690 3.151 1.00 71.88 111 GLN A N 1
ATOM 880 C CA . GLN A 1 111 ? 8.143 -12.914 3.965 1.00 71.88 111 GLN A CA 1
ATOM 881 C C . GLN A 1 111 ? 7.170 -12.903 5.157 1.00 71.88 111 GLN A C 1
ATOM 883 O O . GLN A 1 111 ? 6.710 -13.961 5.580 1.00 71.88 111 GLN A O 1
AT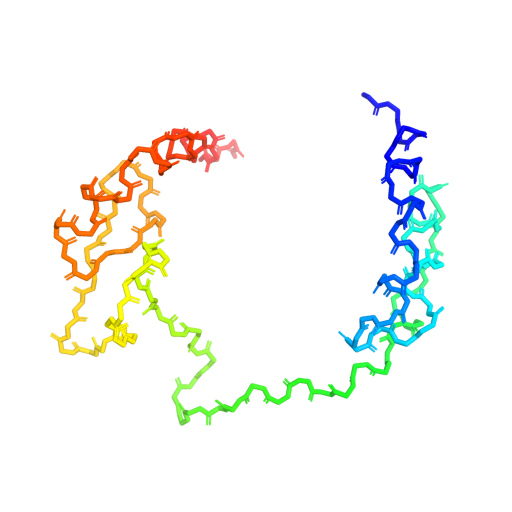OM 888 N N . ALA A 1 112 ? 6.783 -11.724 5.652 1.00 60.16 112 ALA A N 1
ATOM 889 C CA . ALA A 1 112 ? 5.855 -11.583 6.780 1.00 60.16 112 ALA A CA 1
ATOM 890 C C . ALA A 1 112 ? 4.418 -12.052 6.461 1.00 60.16 112 ALA A C 1
ATOM 892 O O . ALA A 1 112 ? 3.597 -12.212 7.362 1.00 60.16 112 ALA A O 1
ATOM 893 N N . SER A 1 113 ? 4.102 -12.285 5.183 1.00 56.97 113 SER A N 1
ATOM 894 C CA . SER A 1 113 ? 2.780 -12.734 4.729 1.00 56.97 113 SER A CA 1
ATOM 895 C C . SER A 1 113 ? 2.560 -14.251 4.813 1.00 56.97 113 SER A C 1
ATOM 897 O O . SER A 1 113 ? 1.411 -14.683 4.815 1.00 56.97 113 SER A O 1
ATOM 899 N N . ARG A 1 114 ? 3.622 -15.063 4.964 1.00 56.12 114 ARG A N 1
ATOM 900 C CA . ARG A 1 114 ? 3.518 -16.536 5.067 1.00 56.12 114 ARG A CA 1
ATOM 901 C C . ARG A 1 114 ? 2.964 -17.029 6.408 1.00 56.12 114 ARG A C 1
ATOM 903 O O . ARG A 1 114 ? 2.534 -18.167 6.496 1.00 56.12 114 ARG A O 1
ATOM 910 N N . ALA A 1 115 ? 2.969 -16.188 7.444 1.00 52.31 115 ALA A N 1
ATOM 911 C CA . ALA A 1 115 ? 2.582 -16.571 8.805 1.00 52.31 115 ALA A CA 1
ATOM 912 C C . ALA A 1 115 ? 1.067 -16.468 9.088 1.00 52.31 115 ALA A C 1
ATOM 914 O O . ALA A 1 115 ? 0.656 -16.554 10.240 1.00 52.31 115 ALA A O 1
ATOM 915 N N . ARG A 1 116 ? 0.226 -16.242 8.069 1.00 50.47 116 ARG A N 1
ATOM 916 C CA . ARG A 1 116 ? -1.235 -16.140 8.227 1.00 50.47 116 ARG A CA 1
ATOM 917 C C . ARG A 1 116 ? -1.972 -17.006 7.212 1.00 50.47 116 ARG A C 1
ATOM 919 O O . ARG A 1 116 ? -2.689 -16.499 6.357 1.00 50.47 116 ARG A O 1
ATOM 926 N N . THR A 1 117 ? -1.807 -18.316 7.330 1.00 42.31 117 THR A N 1
ATOM 927 C CA . THR A 1 117 ? -2.770 -19.287 6.805 1.00 42.31 117 THR A CA 1
ATOM 928 C C . THR A 1 117 ? -3.191 -20.198 7.955 1.00 42.31 117 THR A C 1
ATOM 930 O O . THR A 1 117 ? -2.425 -21.069 8.341 1.00 42.31 117 THR A O 1
ATOM 933 N N . PHE A 1 118 ? -4.377 -19.904 8.499 1.00 43.50 118 PHE A N 1
ATOM 934 C CA . PHE A 1 118 ? -5.337 -20.815 9.135 1.00 43.50 118 PHE A CA 1
ATOM 935 C C . PHE A 1 118 ? -4.825 -21.817 10.190 1.00 43.50 118 PHE A C 1
ATOM 937 O O . PHE A 1 118 ? -4.374 -22.905 9.857 1.00 43.50 118 PHE A O 1
ATOM 944 N N . ASP A 1 119 ? -5.012 -21.456 11.464 1.00 40.62 119 ASP A N 1
ATOM 945 C CA . ASP A 1 119 ? -5.386 -22.397 12.528 1.00 40.62 119 ASP A CA 1
ATOM 946 C C . ASP A 1 119 ? -6.929 -22.437 12.543 1.00 40.62 119 ASP A C 1
ATOM 948 O O . ASP A 1 119 ? -7.580 -21.398 12.721 1.00 40.62 119 ASP A O 1
ATOM 952 N N . SER A 1 120 ? -7.517 -23.577 12.190 1.00 43.91 120 SER A N 1
ATOM 953 C CA . SER A 1 120 ? -8.956 -23.886 12.235 1.00 43.91 120 SER A CA 1
ATOM 954 C C . SER A 1 120 ? -9.120 -25.372 12.492 1.00 43.91 120 SER A C 1
ATOM 956 O O . SER A 1 120 ? -8.377 -26.142 11.842 1.00 43.91 120 SER A O 1
#

Foldseek 3Di:
DQLVVVLVVCVVCLVVQCVDPPQHNCRNVCVVCVSVVHDDPPVNSP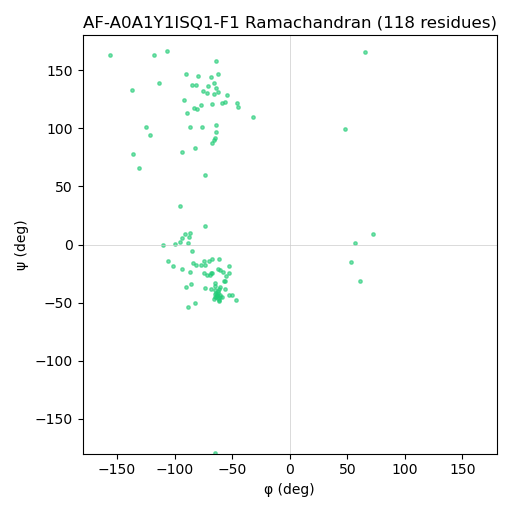SPPPPPPPDPPDDPDDFADAPQPPDPDDGADPVQAFDADPQQSPGTHSDVVSVVVCVVVVVVCSNVNVVDDDDD